Protein AF-A0A2N3CZU5-F1 (afdb_monomer_lite)

pLDDT: mean 71.45, std 15.96, range [44.5, 95.75]

Structure (mmCIF, N/CA/C/O backbone):
data_AF-A0A2N3CZU5-F1
#
_entry.id   AF-A0A2N3CZU5-F1
#
loop_
_atom_site.group_PDB
_atom_site.id
_atom_site.type_symbol
_atom_site.label_atom_id
_atom_site.label_alt_id
_atom_site.label_comp_id
_atom_site.label_asym_id
_atom_site.label_entity_id
_atom_site.label_seq_id
_atom_site.pdbx_PDB_ins_code
_atom_site.Cartn_x
_atom_site.Cartn_y
_atom_site.Cartn_z
_atom_site.occupancy
_atom_site.B_iso_or_equiv
_atom_site.auth_seq_id
_atom_site.auth_comp_id
_atom_site.auth_asym_id
_atom_site.auth_atom_id
_atom_site.pdbx_PDB_model_num
ATOM 1 N N . MET A 1 1 ? -19.441 21.230 77.868 1.00 53.06 1 MET A N 1
ATOM 2 C CA . MET A 1 1 ? -18.241 20.807 77.108 1.00 53.06 1 MET A CA 1
ATOM 3 C C . MET A 1 1 ? -18.341 19.396 76.496 1.00 53.06 1 MET A C 1
ATOM 5 O O . MET A 1 1 ? -17.313 18.815 76.191 1.00 53.06 1 MET A O 1
ATOM 9 N N . LYS A 1 2 ? -19.546 18.824 76.303 1.00 50.19 2 LYS A N 1
ATOM 10 C CA . LYS A 1 2 ? -19.738 17.528 75.609 1.00 50.19 2 LYS A CA 1
ATOM 11 C C . LYS A 1 2 ? -20.636 17.614 74.360 1.00 50.19 2 LYS A C 1
ATOM 13 O O . LYS A 1 2 ? -20.671 16.654 73.607 1.00 50.19 2 LYS A O 1
ATOM 18 N N . ALA A 1 3 ? -21.329 18.739 74.148 1.00 55.91 3 ALA A N 1
ATOM 19 C CA . ALA A 1 3 ? -22.224 18.942 73.006 1.00 55.91 3 ALA A CA 1
ATOM 20 C C . ALA A 1 3 ? -21.455 19.330 71.725 1.00 55.91 3 ALA A C 1
ATOM 22 O O . ALA A 1 3 ? -21.605 18.646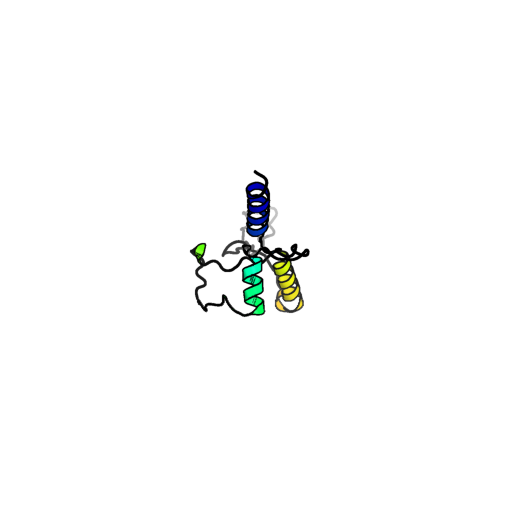 70.722 1.00 55.91 3 ALA A O 1
ATOM 23 N N . ASP A 1 4 ? -20.525 20.293 71.801 1.00 65.88 4 ASP A N 1
ATOM 24 C CA . ASP A 1 4 ? -19.731 20.749 70.638 1.00 65.88 4 ASP A CA 1
ATOM 25 C C . ASP A 1 4 ? -18.943 19.638 69.931 1.00 65.88 4 ASP A C 1
ATOM 27 O O . ASP A 1 4 ? -18.784 19.646 68.717 1.00 65.88 4 ASP A O 1
ATOM 31 N N . VAL A 1 5 ? -18.435 18.663 70.691 1.00 69.69 5 VAL A N 1
ATOM 32 C CA . VAL A 1 5 ? -17.619 17.571 70.136 1.00 69.69 5 VAL A CA 1
ATOM 33 C C . VAL A 1 5 ? -18.478 16.612 69.308 1.00 69.69 5 VAL A C 1
ATOM 35 O O . VAL A 1 5 ? -18.020 16.080 68.299 1.00 69.69 5 VAL A O 1
ATOM 38 N N . LEU A 1 6 ? -19.733 16.400 69.716 1.00 58.75 6 LEU A N 1
ATOM 39 C CA . LEU A 1 6 ? -20.689 15.591 68.960 1.00 58.75 6 LEU A CA 1
ATOM 40 C C . LEU A 1 6 ? -21.133 16.323 67.695 1.00 58.75 6 LEU A C 1
ATOM 42 O O . LEU A 1 6 ? -21.185 15.711 66.635 1.00 58.75 6 LEU A O 1
ATOM 46 N N . GLU A 1 7 ? -21.375 17.626 67.789 1.00 68.94 7 GLU A N 1
ATOM 47 C CA . GLU A 1 7 ? -21.801 18.460 66.663 1.00 68.94 7 GLU A CA 1
ATOM 48 C C . GLU A 1 7 ? -20.715 18.535 65.575 1.00 68.94 7 GLU A C 1
ATOM 50 O O . GLU A 1 7 ? -20.997 18.241 64.416 1.00 68.94 7 GLU A O 1
ATOM 55 N N . GLN A 1 8 ? -19.443 18.715 65.958 1.00 66.38 8 GLN A N 1
ATOM 56 C CA . GLN A 1 8 ? -18.291 18.626 65.040 1.00 66.38 8 GLN A CA 1
ATOM 57 C C . GLN A 1 8 ? -18.127 17.241 64.397 1.00 66.38 8 GLN A C 1
ATOM 59 O O . GLN A 1 8 ? -17.662 17.127 63.263 1.00 66.38 8 GLN A O 1
ATOM 64 N N . SER A 1 9 ? -18.504 16.175 65.109 1.00 64.56 9 SER A N 1
ATOM 65 C CA . SER A 1 9 ? -18.443 14.807 64.580 1.00 64.56 9 SER A CA 1
ATOM 66 C C . SER A 1 9 ? -19.515 14.565 63.513 1.00 64.56 9 SER A C 1
ATOM 68 O O . SER A 1 9 ? -19.252 13.878 62.526 1.00 64.56 9 SER A O 1
ATOM 70 N N . PHE A 1 10 ? -20.708 15.142 63.687 1.00 60.81 10 PHE A N 1
ATOM 71 C CA . PHE A 1 10 ? -21.794 15.055 62.710 1.00 60.81 10 PHE A CA 1
ATOM 72 C C . PHE A 1 10 ? -21.543 15.942 61.485 1.00 60.81 10 PHE A C 1
ATOM 74 O O . PHE A 1 10 ? -21.739 15.473 60.368 1.00 60.81 10 PHE A O 1
ATOM 81 N N . GLU A 1 11 ? -21.003 17.150 61.664 1.00 63.72 11 GLU A N 1
ATOM 82 C CA . GLU A 1 11 ? -20.618 18.049 60.561 1.00 63.72 11 GLU A CA 1
ATOM 83 C C . GLU A 1 11 ? -19.500 17.447 59.688 1.00 63.72 11 GLU A C 1
ATOM 85 O O . GLU A 1 11 ? -19.550 17.490 58.453 1.00 63.72 11 GLU A O 1
ATOM 90 N N . ALA A 1 12 ? -18.511 16.797 60.313 1.00 58.38 12 ALA A N 1
ATOM 91 C CA . ALA A 1 12 ? -17.466 16.065 59.598 1.00 58.38 12 ALA A CA 1
ATOM 92 C C . ALA A 1 12 ? -18.025 14.858 58.820 1.00 58.38 12 ALA A C 1
ATOM 94 O O . ALA A 1 12 ? -17.530 14.532 57.739 1.00 58.38 12 ALA A O 1
ATOM 95 N N . MET A 1 13 ? -19.070 14.211 59.346 1.00 53.78 13 MET A N 1
ATOM 96 C CA . MET A 1 13 ? -19.731 13.066 58.716 1.00 53.78 13 MET A CA 1
ATOM 97 C C . MET A 1 13 ? -20.683 13.483 57.581 1.00 53.78 13 MET A C 1
ATOM 99 O O . MET A 1 13 ? -20.835 12.736 56.616 1.00 53.78 13 MET A O 1
ATOM 103 N N . GLU A 1 14 ? -21.257 14.686 57.641 1.00 53.72 14 GLU A N 1
ATOM 104 C CA . GLU A 1 14 ? -22.074 15.282 56.574 1.00 53.72 14 GLU A CA 1
ATOM 105 C C . GLU A 1 14 ? -21.205 15.790 55.407 1.00 53.72 14 GLU A C 1
ATOM 107 O O . GLU A 1 14 ? -21.523 15.568 54.237 1.00 53.72 14 GLU A O 1
ATOM 112 N N . THR A 1 15 ? -20.025 16.344 55.711 1.00 49.59 15 THR A N 1
ATOM 113 C CA . THR A 1 15 ? -19.025 16.753 54.702 1.00 49.59 15 THR A CA 1
ATOM 114 C C . THR A 1 15 ? -18.390 15.548 53.986 1.00 49.59 15 THR A C 1
ATOM 116 O O . THR A 1 15 ? -17.895 15.665 52.865 1.00 49.59 15 THR A O 1
ATOM 119 N N . ALA A 1 16 ? -18.456 14.357 54.591 1.00 47.41 16 ALA A N 1
ATOM 120 C CA . ALA A 1 16 ? -18.022 13.093 53.995 1.00 47.41 16 ALA A CA 1
ATOM 121 C C . ALA A 1 16 ? -19.066 12.457 53.055 1.00 47.41 16 ALA A C 1
ATOM 123 O O . ALA A 1 16 ? -18.881 11.322 52.609 1.00 47.41 16 ALA A O 1
ATOM 124 N N . GLY A 1 17 ? -20.120 13.193 52.683 1.00 44.50 17 GLY A N 1
ATOM 125 C CA . GLY A 1 17 ? -21.004 12.899 51.553 1.00 44.50 17 GLY A CA 1
ATOM 126 C C . GLY A 1 17 ? -20.309 13.034 50.193 1.00 44.50 17 GLY A C 1
ATOM 127 O O . GLY A 1 17 ? -20.851 13.624 49.262 1.00 44.50 17 GLY A O 1
ATOM 128 N N . VAL A 1 18 ? -19.099 12.488 50.057 1.00 47.38 18 VAL A N 1
ATOM 129 C CA . VAL A 1 18 ? -18.515 12.195 48.752 1.00 47.38 18 VAL A CA 1
ATOM 130 C C . VAL A 1 18 ? -19.437 11.143 48.137 1.00 47.38 18 VAL A C 1
ATOM 132 O O . VAL A 1 18 ? 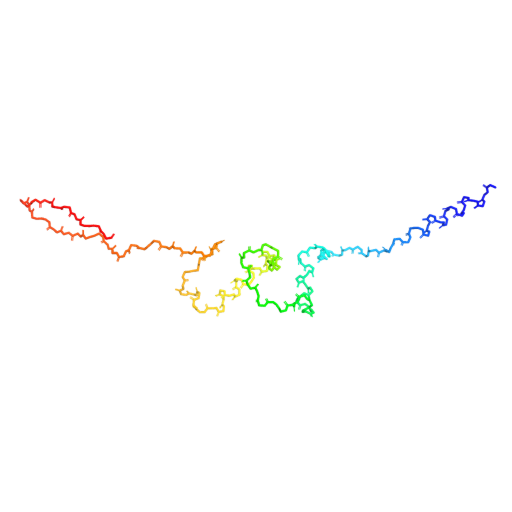-19.635 10.093 48.760 1.00 47.38 18 VAL A O 1
ATOM 135 N N . PRO A 1 19 ? -20.049 11.383 46.962 1.00 45.97 19 PRO A N 1
ATOM 136 C CA . PRO A 1 19 ? -20.825 10.342 46.313 1.00 45.97 19 PRO A CA 1
ATOM 137 C C . PRO A 1 19 ? -19.916 9.125 46.212 1.00 45.97 19 PRO A C 1
ATOM 139 O O . PRO A 1 19 ? -18.776 9.257 45.766 1.00 45.97 19 PRO A O 1
ATOM 142 N N . VAL A 1 20 ? -20.392 7.964 46.671 1.00 54.66 20 VAL A N 1
ATOM 143 C CA . VAL A 1 20 ? -19.699 6.690 46.475 1.00 54.66 20 VAL A CA 1
ATOM 144 C C . VAL A 1 20 ? -19.589 6.502 44.967 1.00 54.66 20 VAL A C 1
ATOM 146 O O . VAL A 1 20 ? -20.478 5.957 44.311 1.00 54.66 20 VAL A O 1
ATOM 149 N N . ALA A 1 21 ? -18.514 7.039 44.397 1.00 56.62 21 ALA A N 1
ATOM 150 C CA . ALA A 1 21 ? -18.127 6.827 43.028 1.00 56.62 21 ALA A CA 1
ATOM 151 C C . ALA A 1 21 ? -17.829 5.340 42.973 1.00 56.62 21 ALA A C 1
ATOM 153 O O . ALA A 1 21 ? -16.849 4.861 43.547 1.00 56.62 21 ALA A O 1
ATOM 154 N N . ARG A 1 22 ? -18.781 4.599 42.401 1.00 52.84 22 ARG A N 1
ATOM 155 C CA . ARG A 1 22 ? -18.729 3.144 42.319 1.00 52.84 22 ARG A CA 1
ATOM 156 C C . ARG A 1 22 ? -17.349 2.790 41.758 1.00 52.84 22 ARG A C 1
ATOM 158 O O . ARG A 1 22 ? -17.003 3.339 40.709 1.00 52.84 22 ARG A O 1
ATOM 165 N N . PRO A 1 23 ? -16.563 1.945 42.447 1.00 57.22 23 PRO A N 1
ATOM 166 C CA . PRO A 1 23 ? -15.226 1.593 42.002 1.00 57.22 23 PRO A CA 1
ATOM 167 C C . PRO A 1 23 ? -15.275 1.179 40.536 1.00 57.22 23 PRO A C 1
ATOM 169 O O . PRO A 1 23 ? -16.118 0.365 40.151 1.00 57.22 23 PRO A O 1
ATOM 172 N N . MET A 1 24 ? -14.427 1.796 39.716 1.00 56.56 24 MET A N 1
ATOM 173 C CA . MET A 1 24 ? -14.387 1.530 38.284 1.00 56.56 24 MET A CA 1
ATOM 174 C C . MET A 1 24 ? -14.058 0.049 38.079 1.00 56.56 24 MET A C 1
ATOM 176 O O . MET A 1 24 ? -12.946 -0.394 38.359 1.00 56.56 24 MET A O 1
ATOM 180 N N . LEU A 1 25 ? -15.046 -0.728 37.626 1.00 56.19 25 LEU A N 1
ATOM 181 C CA . LEU A 1 25 ? -14.819 -2.098 37.188 1.00 56.19 25 LEU A CA 1
ATOM 182 C C . LEU A 1 25 ? -13.884 -2.036 35.977 1.00 56.19 25 LEU A C 1
ATOM 184 O O . LEU A 1 25 ? -14.076 -1.203 35.087 1.00 56.19 25 LEU A O 1
ATOM 188 N N . SER A 1 26 ? -12.856 -2.884 35.988 1.00 47.53 26 SER A N 1
ATOM 189 C CA . SER A 1 26 ? -11.868 -3.012 34.913 1.00 47.53 26 SER A CA 1
ATOM 190 C C . SER A 1 26 ? -12.532 -2.891 33.533 1.00 47.53 26 SER A C 1
ATOM 192 O O . SER A 1 26 ? -13.451 -3.648 33.223 1.00 47.53 26 SER A O 1
ATOM 194 N N . GLY A 1 27 ? -12.105 -1.896 32.745 1.00 55.91 27 GLY A N 1
ATOM 195 C CA . GLY A 1 27 ? -12.679 -1.558 31.434 1.00 55.91 27 GLY A CA 1
ATOM 196 C C . GLY A 1 27 ? -13.402 -0.207 31.354 1.00 55.91 27 GLY A C 1
ATOM 197 O O . GLY A 1 27 ? -13.776 0.217 30.262 1.00 55.91 27 GLY A O 1
ATOM 198 N N . ALA A 1 28 ? -13.587 0.505 32.469 1.00 50.38 28 ALA A N 1
ATOM 199 C CA . ALA A 1 28 ? -14.141 1.855 32.427 1.00 50.38 28 ALA A CA 1
ATOM 200 C C . ALA A 1 28 ? -13.124 2.838 31.811 1.00 50.38 28 ALA A C 1
ATOM 202 O O . ALA A 1 28 ? -12.114 3.198 32.415 1.00 50.38 28 ALA A O 1
ATOM 203 N N . VA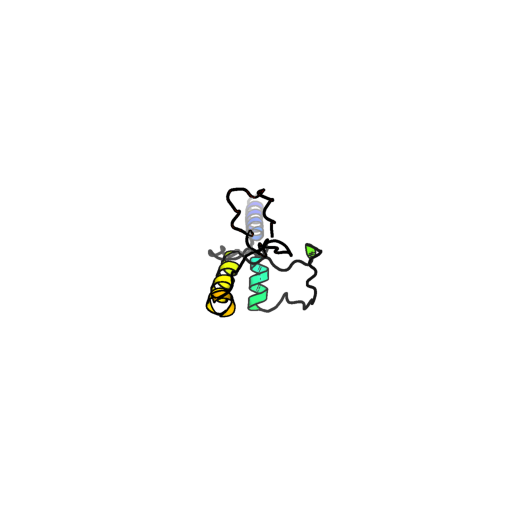L A 1 29 ? -13.399 3.251 30.574 1.00 53.97 29 VAL A N 1
ATOM 204 C CA . VAL A 1 29 ? -12.635 4.270 29.852 1.00 53.97 29 VAL A CA 1
ATOM 205 C C . VAL A 1 29 ? -12.701 5.586 30.629 1.00 53.97 29 VAL A C 1
ATOM 207 O O . VAL A 1 29 ? -13.786 6.035 30.997 1.00 53.97 29 VAL A O 1
ATOM 210 N N . SER A 1 30 ? -11.542 6.197 30.890 1.00 49.66 30 SER A N 1
ATOM 211 C CA . SER A 1 30 ? -11.461 7.491 31.574 1.00 49.66 30 SER A CA 1
ATOM 212 C C . SER A 1 30 ? -12.350 8.525 30.866 1.00 49.66 30 SER A C 1
ATOM 214 O O . SER A 1 30 ? -12.187 8.708 29.655 1.00 49.66 30 SER A O 1
ATOM 216 N N . PRO A 1 31 ? -13.247 9.236 31.580 1.00 48.81 31 PRO A N 1
ATOM 217 C CA . PRO A 1 31 ? -14.140 10.239 30.992 1.00 48.81 31 PRO A CA 1
ATOM 218 C C . PRO A 1 31 ? -13.416 11.482 30.440 1.00 48.81 31 PRO A C 1
ATOM 220 O O . PRO A 1 31 ? -14.069 12.379 29.918 1.00 48.81 31 PRO A O 1
ATOM 223 N N . GLY A 1 32 ? -12.081 11.533 30.512 1.00 49.69 32 GLY A N 1
ATOM 224 C CA . GLY A 1 32 ? -11.245 12.544 29.851 1.00 49.69 32 GLY A CA 1
ATOM 225 C C . GLY A 1 32 ? -10.307 11.989 28.771 1.00 49.69 32 GLY A C 1
ATOM 226 O O . GLY A 1 32 ? -9.491 12.735 28.240 1.00 49.69 32 GLY A O 1
ATOM 227 N N . GLY A 1 33 ? -10.372 10.689 28.467 1.00 53.66 33 GLY A N 1
ATOM 228 C CA . GLY A 1 33 ? -9.551 10.053 27.436 1.00 53.66 33 GLY A CA 1
ATOM 229 C C . GLY A 1 33 ? -10.245 10.016 26.074 1.00 53.66 33 GLY A C 1
ATOM 230 O O . GLY A 1 33 ? -11.473 9.992 25.987 1.00 53.66 33 GLY A O 1
ATOM 231 N N . CYS A 1 34 ? -9.457 9.924 25.000 1.00 56.31 34 CYS A N 1
ATOM 232 C CA . CYS A 1 34 ? -9.955 9.829 23.621 1.00 56.31 34 CYS A CA 1
ATOM 233 C C . CYS A 1 34 ? -11.026 8.727 23.428 1.00 56.31 34 CYS A C 1
ATOM 235 O O . CYS A 1 34 ? -11.996 8.906 22.692 1.00 56.31 34 CYS A O 1
ATOM 237 N N . GLY A 1 35 ? -10.925 7.622 24.177 1.00 61.62 35 GLY A N 1
ATOM 238 C CA . GLY A 1 35 ? -11.883 6.518 24.105 1.00 61.62 35 GLY A CA 1
ATOM 239 C C . GLY A 1 35 ? -13.306 6.852 24.580 1.00 61.62 35 GLY A C 1
ATOM 240 O O . GLY A 1 35 ? -14.252 6.230 24.103 1.00 61.62 35 GLY A O 1
ATOM 241 N N . ALA A 1 36 ? -13.494 7.815 25.494 1.00 67.94 36 ALA A N 1
ATOM 242 C CA . ALA A 1 36 ? -14.829 8.163 25.995 1.00 67.94 36 ALA A CA 1
ATOM 243 C C . ALA A 1 36 ? -15.638 8.914 24.928 1.00 67.94 36 ALA A C 1
ATOM 245 O O . ALA A 1 36 ? -16.817 8.626 24.719 1.00 67.94 36 ALA A O 1
ATOM 246 N N . ALA A 1 37 ? -14.973 9.814 24.199 1.00 66.88 37 ALA A N 1
ATOM 247 C CA . ALA A 1 37 ? -15.553 10.503 23.052 1.00 66.88 37 ALA A CA 1
ATOM 248 C C . ALA A 1 37 ? -15.864 9.523 21.905 1.00 66.88 37 ALA A C 1
ATOM 250 O O . ALA A 1 37 ? -16.961 9.557 21.349 1.00 66.88 37 ALA A O 1
ATOM 251 N N . PHE A 1 38 ? -14.951 8.588 21.613 1.00 69.75 38 PHE A N 1
ATOM 252 C CA . PHE A 1 38 ? -15.158 7.550 20.596 1.00 69.75 38 PHE A CA 1
ATOM 253 C C . PHE A 1 38 ? -16.341 6.621 20.924 1.00 69.75 38 PHE A C 1
ATOM 255 O O . PHE A 1 38 ? -17.182 6.347 20.068 1.00 69.75 38 PHE A O 1
ATOM 262 N N . ALA A 1 39 ? -16.464 6.180 22.179 1.00 75.56 39 ALA A N 1
ATOM 263 C CA . ALA A 1 39 ? -17.586 5.352 22.620 1.00 75.56 39 ALA A CA 1
ATOM 264 C C . ALA A 1 39 ? -18.935 6.092 22.539 1.00 75.56 39 ALA A C 1
ATOM 266 O O . ALA A 1 39 ? -19.952 5.480 22.206 1.00 75.56 39 ALA A O 1
ATOM 267 N N . GLY A 1 40 ? -18.948 7.402 22.815 1.00 73.81 40 GLY A N 1
ATOM 268 C CA . GLY A 1 40 ? -20.120 8.260 22.623 1.00 73.81 40 GLY A CA 1
ATOM 269 C C . GLY A 1 40 ? -20.518 8.379 21.150 1.00 73.81 40 GLY A C 1
ATOM 270 O O . GLY A 1 40 ? -21.686 8.189 20.816 1.00 73.81 40 GLY A O 1
ATOM 271 N N . PHE A 1 41 ? -19.550 8.588 20.254 1.00 71.00 41 PHE A N 1
ATOM 272 C CA . PHE A 1 41 ? -19.797 8.621 18.810 1.00 71.00 41 PHE A CA 1
ATOM 273 C C . PHE A 1 41 ? -20.447 7.324 18.307 1.00 71.00 41 PHE A C 1
ATOM 275 O O . PHE A 1 41 ? -21.495 7.379 17.667 1.00 71.00 41 PHE A O 1
ATOM 282 N N . LEU A 1 42 ? -19.886 6.160 18.653 1.00 75.88 42 LEU A N 1
ATOM 283 C CA . LEU A 1 42 ? -20.426 4.866 18.217 1.00 75.88 42 LEU A CA 1
ATOM 284 C C . LEU A 1 42 ? -21.833 4.584 18.755 1.00 75.88 42 LEU A C 1
ATOM 286 O O . LEU A 1 42 ? -22.633 3.941 18.079 1.00 75.88 42 LEU A O 1
ATOM 290 N N . ARG A 1 43 ? -22.131 5.017 19.985 1.00 79.38 43 ARG A N 1
ATOM 291 C CA . ARG A 1 43 ? -23.390 4.684 20.661 1.00 79.38 43 ARG A CA 1
ATOM 292 C C . ARG A 1 43 ? -24.534 5.620 20.291 1.00 79.38 43 ARG A C 1
ATOM 294 O O . ARG A 1 43 ? -25.660 5.158 20.139 1.00 79.38 43 ARG A O 1
ATOM 301 N N . THR A 1 44 ? -24.272 6.921 20.226 1.00 74.44 44 THR A N 1
ATOM 302 C CA . THR A 1 44 ? -25.319 7.949 20.127 1.00 74.44 44 THR A CA 1
ATOM 303 C C . THR A 1 44 ? -25.150 8.878 18.931 1.00 74.44 44 THR A C 1
ATOM 305 O O . THR A 1 44 ? -26.024 9.709 18.705 1.00 74.44 44 THR A O 1
ATOM 308 N N . GLY A 1 45 ? -24.050 8.790 18.171 1.00 62.16 45 GLY A N 1
ATOM 309 C CA . GLY A 1 45 ? -23.745 9.722 17.074 1.00 62.16 45 GLY A CA 1
ATOM 310 C C . GLY A 1 45 ? -23.505 11.168 17.536 1.00 62.16 45 GLY A C 1
ATOM 311 O O . GLY A 1 45 ? -23.268 12.062 16.729 1.00 62.16 45 GLY A O 1
ATOM 312 N N . THR A 1 46 ? -23.550 11.426 18.842 1.00 61.91 46 THR A N 1
ATOM 313 C CA . THR A 1 46 ? -23.357 12.749 19.438 1.00 61.91 46 THR A CA 1
ATOM 314 C C . THR A 1 46 ? -21.872 13.100 19.417 1.00 61.91 46 THR A C 1
ATOM 316 O O . THR A 1 46 ? -21.063 12.362 19.976 1.00 61.91 46 THR A O 1
ATOM 319 N N . GLY A 1 47 ? -21.524 14.211 18.764 1.00 57.22 47 GLY A N 1
ATOM 320 C CA . GLY A 1 47 ? -20.143 14.581 18.417 1.00 57.22 47 GLY A CA 1
ATOM 321 C C . GLY A 1 47 ? -19.882 14.569 16.907 1.00 57.22 47 GLY A C 1
ATOM 322 O O . GLY A 1 47 ? -18.905 15.155 16.451 1.00 57.22 47 GLY A O 1
ATOM 323 N N . ALA A 1 48 ? -20.792 13.983 16.120 1.00 56.09 48 ALA A N 1
ATOM 324 C CA . ALA A 1 48 ? -20.828 14.110 14.669 1.00 56.09 48 ALA A CA 1
ATOM 325 C C . ALA A 1 48 ? -21.454 15.456 14.272 1.00 56.09 48 ALA A C 1
ATOM 327 O O . ALA A 1 48 ? -22.566 15.517 13.751 1.00 56.09 48 ALA A O 1
ATOM 328 N N . LEU A 1 49 ? -20.760 16.561 14.545 1.00 50.38 49 LEU A N 1
ATOM 329 C CA . LEU A 1 49 ? -21.003 17.749 13.737 1.00 50.38 49 LEU A CA 1
ATOM 330 C C . LEU A 1 49 ? -20.427 17.445 12.361 1.00 50.38 49 LEU A C 1
ATOM 332 O O . LEU A 1 49 ? -19.217 17.287 12.206 1.00 50.38 49 LEU A O 1
ATOM 336 N N . GLU A 1 50 ? -21.322 17.310 11.386 1.00 60.12 50 GLU A N 1
ATOM 337 C CA . GLU A 1 50 ? -20.987 17.357 9.974 1.00 60.12 50 GLU A CA 1
ATOM 338 C C . GLU A 1 50 ? -20.098 18.572 9.715 1.00 60.12 50 GLU A C 1
ATOM 340 O O . GLU A 1 50 ? -20.561 19.703 9.579 1.00 60.12 50 GLU A O 1
ATOM 345 N N . VAL A 1 51 ? -18.797 18.340 9.618 1.00 49.66 51 VAL A N 1
ATOM 346 C CA . VAL A 1 51 ? -17.908 19.275 8.960 1.00 49.66 51 VAL A CA 1
ATOM 347 C C . VAL A 1 51 ? -17.208 18.474 7.892 1.00 49.66 51 VAL A C 1
ATOM 349 O O . VAL A 1 51 ? -16.293 17.690 8.136 1.00 49.66 51 VAL A O 1
ATOM 352 N N . LYS A 1 52 ? -17.663 18.688 6.662 1.00 48.72 52 LYS A N 1
ATOM 353 C CA . LYS A 1 52 ? -16.872 18.469 5.460 1.00 48.72 52 LYS A CA 1
ATOM 354 C C . LYS A 1 52 ? -15.642 19.389 5.535 1.00 48.72 52 LYS A C 1
ATOM 356 O O . LYS A 1 52 ? -15.576 20.405 4.860 1.00 48.72 52 LYS A O 1
ATOM 361 N N . ALA A 1 53 ? -14.691 19.058 6.397 1.00 49.28 53 ALA A N 1
ATOM 362 C CA . ALA A 1 53 ? -13.395 19.698 6.508 1.00 49.28 53 ALA A CA 1
ATOM 363 C C . ALA A 1 53 ? -12.371 18.607 6.794 1.00 49.28 53 ALA A C 1
ATOM 365 O O . ALA A 1 53 ? -11.915 18.422 7.917 1.00 49.28 53 ALA A O 1
ATOM 366 N N . LEU A 1 54 ? -11.967 17.901 5.739 1.00 50.44 54 LEU A N 1
ATOM 367 C CA . LEU A 1 54 ? -10.619 17.357 5.719 1.00 50.44 54 LEU A CA 1
ATOM 368 C C . LEU A 1 54 ? -9.665 18.563 5.660 1.00 50.44 54 LEU A C 1
ATOM 370 O O . LEU A 1 54 ? -9.264 18.997 4.584 1.00 50.44 54 LEU A O 1
ATOM 374 N N . SER A 1 55 ? -9.384 19.171 6.811 1.00 53.03 55 SER A N 1
ATOM 375 C CA . SER A 1 55 ? -8.374 20.218 6.949 1.00 53.03 55 SER A CA 1
ATOM 376 C C . SER A 1 55 ? -7.084 19.558 7.421 1.00 53.03 55 SER A C 1
ATOM 378 O O . SER A 1 55 ? -6.864 19.381 8.612 1.00 53.03 55 SER A O 1
ATOM 380 N N . GLY A 1 56 ? -6.231 19.156 6.478 1.00 54.31 56 GLY A N 1
ATOM 381 C CA . GLY A 1 56 ? -4.941 18.512 6.772 1.00 54.31 56 GLY A CA 1
ATOM 382 C C . GLY A 1 56 ? -3.845 19.466 7.267 1.00 54.31 56 GLY A C 1
ATOM 383 O O . GLY A 1 56 ? -2.686 19.072 7.309 1.00 54.31 56 GLY A O 1
ATOM 384 N N . ALA A 1 57 ? -4.185 20.723 7.572 1.00 57.44 57 ALA A N 1
ATOM 385 C CA . ALA A 1 57 ? -3.228 21.795 7.857 1.00 57.44 57 ALA A CA 1
ATOM 386 C C . ALA A 1 57 ? -3.297 22.342 9.296 1.00 57.44 57 ALA A C 1
ATOM 388 O O . ALA A 1 57 ? -2.517 23.227 9.637 1.00 57.44 57 ALA A O 1
ATOM 389 N N . SER A 1 58 ? -4.222 21.866 10.139 1.00 54.28 58 SER A N 1
ATOM 390 C CA . SER A 1 58 ? -4.359 22.357 11.515 1.00 54.28 58 SER A CA 1
ATOM 391 C C . SER A 1 58 ? -4.611 21.216 12.497 1.00 54.28 58 SER A C 1
ATOM 393 O O . SER A 1 58 ? -5.645 20.553 12.424 1.00 54.28 58 SER A O 1
ATOM 395 N N . ASP A 1 59 ? -3.691 21.042 13.451 1.00 53.91 59 ASP A N 1
ATOM 396 C CA . ASP A 1 59 ? -3.759 20.035 14.524 1.00 53.91 59 ASP A CA 1
ATOM 397 C C . ASP A 1 59 ? -5.052 20.120 15.355 1.00 53.91 59 ASP A C 1
ATOM 399 O O . ASP A 1 59 ? -5.505 19.123 15.911 1.00 53.91 59 ASP A O 1
ATOM 403 N N . GLY A 1 60 ? -5.684 21.299 15.421 1.00 52.41 60 GLY A N 1
ATOM 404 C CA . GLY A 1 60 ? -6.912 21.526 16.190 1.00 52.41 60 GLY A CA 1
ATOM 405 C C . GLY A 1 60 ? -8.203 21.051 15.512 1.00 52.41 60 GLY A C 1
ATOM 406 O O . GLY A 1 60 ? -9.233 20.966 16.173 1.00 52.41 60 GLY A O 1
ATOM 407 N N . ALA A 1 61 ? -8.161 20.740 14.213 1.00 54.19 61 ALA A N 1
ATOM 408 C CA . ALA A 1 61 ? -9.282 20.167 13.458 1.00 54.19 61 ALA A CA 1
ATOM 409 C C . ALA A 1 61 ? -9.117 18.651 13.223 1.00 54.19 61 ALA A C 1
ATOM 411 O O . ALA A 1 61 ? -9.909 18.046 12.497 1.00 54.19 61 ALA A O 1
ATOM 412 N N . GLY A 1 62 ? -8.070 18.051 13.802 1.00 56.03 62 GLY A N 1
ATOM 413 C CA . GLY A 1 62 ? -7.749 16.636 13.668 1.00 56.03 62 GLY A CA 1
ATOM 414 C C . GLY A 1 62 ? -8.812 15.770 14.332 1.00 56.03 62 GLY A C 1
ATOM 415 O O . GLY A 1 62 ? -9.208 16.015 15.469 1.00 56.03 62 GLY A O 1
ATOM 416 N N . GLY A 1 63 ? -9.299 14.768 13.602 1.00 61.72 63 GLY A N 1
ATOM 417 C CA . GLY A 1 63 ? -10.271 13.808 14.115 1.00 61.72 63 GLY A CA 1
ATOM 418 C C . GLY A 1 63 ? -9.783 13.056 15.358 1.00 61.72 63 GLY A C 1
ATOM 419 O O . GLY A 1 63 ? -8.647 13.186 15.812 1.00 61.72 63 GLY A O 1
ATOM 420 N N . TYR A 1 64 ? -10.660 12.229 15.918 1.00 61.88 64 TYR A N 1
ATOM 421 C CA . TYR A 1 64 ? -10.319 11.425 17.087 1.00 61.88 64 TYR A CA 1
ATOM 422 C C . TYR A 1 64 ? -9.287 10.345 16.741 1.00 61.88 64 TYR A C 1
ATOM 424 O O . TYR A 1 64 ? -9.471 9.586 15.790 1.00 61.88 64 TYR A O 1
ATOM 432 N N . ALA A 1 65 ? -8.220 10.263 17.539 1.00 72.50 65 ALA A N 1
ATOM 433 C CA . ALA A 1 65 ? -7.230 9.201 17.430 1.00 72.50 65 ALA A CA 1
ATOM 434 C C . ALA A 1 65 ? -7.848 7.860 17.856 1.00 72.50 65 ALA A C 1
ATOM 436 O O . ALA A 1 65 ? -8.327 7.702 18.979 1.00 72.50 65 ALA A O 1
ATOM 437 N N . ILE A 1 66 ? -7.844 6.886 16.953 1.00 78.56 66 ILE A N 1
ATOM 438 C CA . ILE A 1 66 ? -8.332 5.538 17.240 1.00 78.56 66 ILE A CA 1
ATOM 439 C C . ILE A 1 66 ? -7.201 4.749 17.928 1.00 78.56 66 ILE A C 1
ATOM 441 O O . ILE A 1 66 ? -6.048 4.865 17.510 1.00 78.56 66 ILE A O 1
ATOM 445 N N . PRO A 1 67 ? -7.487 3.954 18.978 1.00 87.38 67 PRO A N 1
ATOM 446 C CA . PRO A 1 67 ? -6.505 3.039 19.555 1.00 87.38 67 PRO A CA 1
ATOM 447 C C . PRO A 1 67 ? -5.966 2.034 18.529 1.00 87.38 67 PRO A C 1
ATOM 449 O O . PRO A 1 67 ? -6.702 1.565 17.657 1.00 87.38 67 PRO A O 1
ATOM 452 N N . GLN A 1 68 ? -4.698 1.652 18.677 1.00 85.88 68 GLN A N 1
ATOM 453 C CA . GLN A 1 68 ? -4.000 0.772 17.735 1.00 85.88 68 GLN A CA 1
ATOM 454 C C . GLN A 1 68 ? -4.684 -0.596 17.577 1.00 85.88 68 GLN A C 1
ATOM 456 O O . GLN A 1 68 ? -4.671 -1.179 16.495 1.00 85.88 68 GLN A O 1
ATOM 461 N N . GLU A 1 69 ? -5.313 -1.111 18.634 1.00 88.62 69 GLU A N 1
ATOM 462 C CA . GLU A 1 69 ? -6.005 -2.401 18.614 1.00 88.62 69 GLU A CA 1
ATOM 463 C C . GLU A 1 69 ? -7.188 -2.406 17.644 1.00 88.62 69 GLU A C 1
ATOM 465 O O . GLU A 1 69 ? -7.434 -3.404 16.969 1.00 88.62 69 GLU A O 1
ATOM 470 N N . ILE A 1 70 ? -7.922 -1.294 17.571 1.00 87.81 70 ILE A N 1
ATOM 471 C CA . ILE A 1 70 ? -9.080 -1.163 16.685 1.00 87.81 70 ILE A CA 1
ATOM 472 C C . ILE A 1 70 ? -8.614 -0.962 15.245 1.00 87.81 70 ILE A C 1
ATOM 474 O O . ILE A 1 70 ? -9.160 -1.590 14.342 1.00 87.81 70 ILE A O 1
ATOM 478 N N . ASP A 1 71 ? -7.577 -0.153 15.034 1.00 87.06 71 ASP A N 1
ATOM 479 C CA . ASP A 1 71 ? -6.983 0.061 13.710 1.00 87.06 71 ASP A CA 1
ATOM 480 C C . ASP A 1 71 ? -6.495 -1.262 13.091 1.00 87.06 71 ASP A C 1
ATOM 482 O O . ASP A 1 71 ? -6.855 -1.612 11.967 1.00 87.06 71 ASP A O 1
ATOM 486 N N . ALA A 1 72 ? -5.816 -2.098 13.885 1.00 90.31 72 ALA A N 1
ATOM 487 C CA . ALA A 1 72 ? -5.371 -3.424 13.456 1.00 90.31 72 ALA A CA 1
ATOM 488 C C . ALA A 1 72 ? -6.533 -4.364 13.072 1.00 90.31 72 ALA A C 1
ATOM 490 O O . ALA A 1 72 ? -6.420 -5.146 12.125 1.00 90.31 72 ALA A O 1
ATOM 491 N N . GLN A 1 73 ? -7.663 -4.300 13.786 1.00 93.56 73 GLN A N 1
ATOM 492 C CA . GLN A 1 73 ? -8.860 -5.079 13.442 1.00 93.56 73 GLN A CA 1
ATOM 493 C C . GLN A 1 73 ? -9.500 -4.599 12.135 1.00 93.56 73 GLN A C 1
ATOM 495 O O . GLN A 1 73 ? -9.958 -5.419 11.329 1.00 93.56 73 GLN A O 1
ATOM 500 N N . VAL A 1 74 ? -9.519 -3.285 11.904 1.00 91.25 74 VAL A N 1
ATOM 501 C CA . VAL A 1 74 ? -10.009 -2.693 10.654 1.00 91.25 74 VAL A CA 1
ATOM 502 C C . VAL A 1 74 ? -9.135 -3.140 9.487 1.00 91.25 74 VAL A C 1
ATOM 504 O O . VAL A 1 74 ? -9.666 -3.636 8.492 1.00 91.25 74 VAL A O 1
ATOM 507 N N . ASP A 1 75 ? -7.814 -3.067 9.625 1.00 91.00 75 ASP A N 1
ATOM 508 C CA . ASP A 1 75 ? -6.870 -3.507 8.596 1.00 91.00 75 ASP A CA 1
ATOM 509 C C . ASP A 1 75 ? -7.021 -4.993 8.253 1.00 91.00 75 ASP A C 1
ATOM 511 O O . ASP A 1 75 ? -7.080 -5.356 7.073 1.00 91.00 75 ASP A O 1
ATOM 515 N N . ALA A 1 76 ? -7.155 -5.859 9.262 1.00 91.56 76 ALA A N 1
ATOM 516 C CA . ALA A 1 76 ? -7.391 -7.289 9.056 1.00 91.56 76 ALA A CA 1
ATOM 517 C C . ALA A 1 76 ? -8.700 -7.547 8.292 1.00 91.56 76 ALA A C 1
ATOM 519 O O . ALA A 1 76 ? -8.754 -8.367 7.369 1.00 91.56 76 ALA A O 1
ATOM 520 N N . THR A 1 77 ? -9.751 -6.800 8.629 1.00 94.19 77 THR A N 1
ATOM 521 C CA . THR A 1 77 ? -11.043 -6.898 7.947 1.00 94.19 77 THR A CA 1
ATOM 522 C C . THR A 1 77 ? -10.920 -6.438 6.495 1.00 94.19 77 THR A C 1
ATOM 524 O O . THR A 1 77 ? -11.317 -7.171 5.588 1.00 94.19 77 THR A O 1
ATOM 527 N N . LEU A 1 78 ? -10.296 -5.283 6.246 1.00 91.94 78 LEU A N 1
ATOM 528 C CA . LEU A 1 78 ? -10.068 -4.741 4.902 1.00 91.94 78 LEU A CA 1
ATOM 529 C C . LEU A 1 78 ? -9.240 -5.678 4.019 1.00 91.94 78 LEU A C 1
ATOM 531 O O . LEU A 1 78 ? -9.521 -5.803 2.825 1.00 91.94 78 LEU A O 1
ATOM 535 N N . ALA A 1 79 ? -8.240 -6.347 4.592 1.00 90.50 79 ALA A N 1
ATOM 536 C CA . ALA A 1 79 ? -7.445 -7.342 3.886 1.00 90.50 79 ALA A CA 1
ATOM 537 C C . ALA A 1 79 ? -8.286 -8.556 3.453 1.00 90.50 79 ALA A C 1
ATOM 539 O O . ALA A 1 79 ? -8.109 -9.042 2.341 1.00 90.50 79 ALA A O 1
ATOM 540 N N . SER A 1 80 ? -9.222 -9.016 4.291 1.00 92.06 80 SER A N 1
ATOM 541 C CA . SER A 1 80 ? -10.055 -10.190 3.983 1.00 92.06 80 SER A CA 1
ATOM 542 C C . SER A 1 80 ? -11.142 -9.930 2.938 1.00 92.06 80 SER A C 1
ATOM 544 O O . SER A 1 80 ? -11.448 -10.811 2.137 1.00 92.06 80 SER A O 1
ATOM 546 N N . ILE A 1 81 ? -11.724 -8.727 2.922 1.00 95.75 81 ILE A N 1
ATOM 547 C CA . ILE A 1 81 ? -12.856 -8.413 2.040 1.00 95.75 81 ILE A CA 1
ATOM 548 C C . ILE A 1 81 ? -12.434 -7.869 0.675 1.00 95.75 81 ILE A C 1
ATOM 550 O O . ILE A 1 81 ? -13.247 -7.875 -0.243 1.00 95.75 81 ILE A O 1
ATOM 554 N N . SER A 1 82 ? -11.214 -7.335 0.536 1.00 94.06 82 SER A N 1
ATOM 555 C CA . SER A 1 82 ? -10.798 -6.601 -0.664 1.00 94.06 82 SER A CA 1
ATOM 556 C C . SER A 1 82 ? -10.081 -7.501 -1.678 1.00 94.06 82 SER A C 1
ATOM 558 O O . SER A 1 82 ? -8.932 -7.883 -1.446 1.00 94.06 82 SER A O 1
ATOM 560 N N . PRO A 1 83 ? -10.666 -7.758 -2.865 1.00 92.62 83 PRO A N 1
ATOM 561 C CA . PRO A 1 83 ? -10.003 -8.560 -3.895 1.00 92.62 83 PRO A CA 1
ATOM 562 C C . PRO A 1 83 ? -8.759 -7.878 -4.484 1.00 92.62 83 PRO A C 1
ATOM 564 O O . PRO A 1 83 ? -7.812 -8.547 -4.881 1.00 92.62 83 PRO A O 1
ATOM 567 N N . ILE A 1 84 ? -8.733 -6.541 -4.5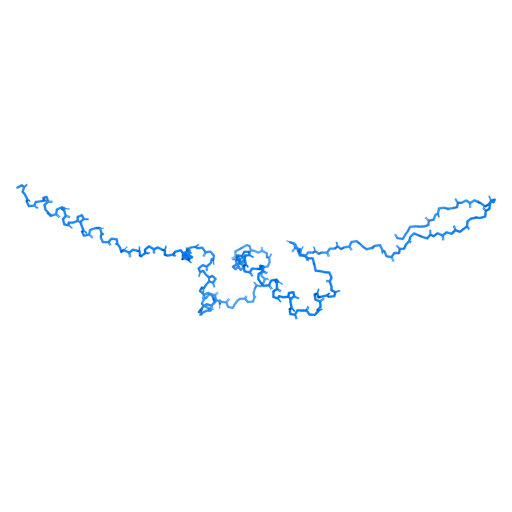24 1.00 93.69 84 ILE A N 1
ATOM 568 C CA . ILE A 1 84 ? -7.609 -5.775 -5.088 1.00 93.69 84 ILE A CA 1
ATOM 569 C C . ILE A 1 84 ? -6.374 -5.878 -4.187 1.00 93.69 84 ILE A C 1
ATOM 571 O O . ILE A 1 84 ? -5.261 -6.023 -4.687 1.00 93.69 84 ILE A O 1
ATOM 575 N N . ARG A 1 85 ? -6.550 -5.856 -2.859 1.00 93.62 85 ARG A N 1
ATOM 576 C CA . ARG A 1 85 ? -5.429 -6.014 -1.917 1.00 93.62 85 ARG A CA 1
ATOM 577 C C . ARG A 1 85 ? -4.763 -7.385 -2.012 1.00 93.62 85 ARG A C 1
ATOM 579 O O . ARG A 1 85 ? -3.581 -7.479 -1.718 1.00 93.62 85 ARG A O 1
ATOM 586 N N . ALA A 1 86 ? -5.479 -8.415 -2.463 1.00 89.69 86 ALA A N 1
ATOM 587 C CA . ALA A 1 86 ? -4.909 -9.747 -2.651 1.00 89.69 86 ALA A CA 1
ATOM 588 C C . ALA A 1 86 ? -3.902 -9.822 -3.816 1.00 89.69 86 ALA A C 1
ATOM 590 O O . ALA A 1 86 ? -3.035 -10.692 -3.816 1.00 89.69 86 ALA A O 1
ATOM 591 N N . ILE A 1 87 ? -4.007 -8.924 -4.802 1.00 93.75 87 ILE A N 1
ATOM 592 C CA . ILE A 1 87 ? -3.159 -8.920 -6.010 1.00 93.75 87 ILE A CA 1
ATOM 593 C C . ILE A 1 87 ? -2.179 -7.741 -6.068 1.00 93.75 87 ILE A C 1
ATOM 595 O O . ILE A 1 87 ? -1.328 -7.688 -6.954 1.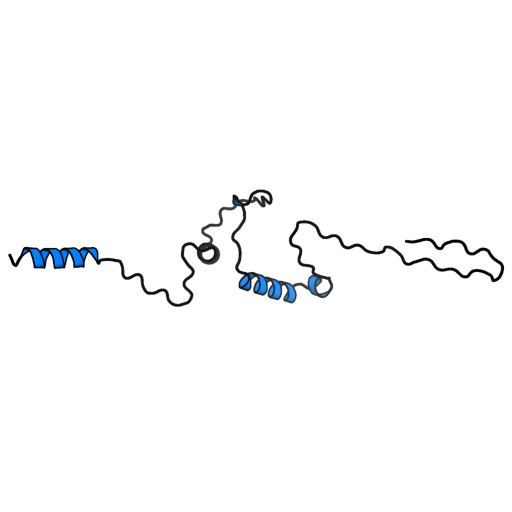00 93.75 87 ILE A O 1
ATOM 599 N N . ALA A 1 88 ? -2.304 -6.780 -5.154 1.00 93.00 88 ALA A N 1
ATOM 600 C CA . ALA A 1 88 ? -1.499 -5.567 -5.119 1.00 93.00 88 ALA A CA 1
ATOM 601 C C . ALA A 1 88 ? -0.523 -5.573 -3.937 1.00 93.00 88 ALA A C 1
ATOM 603 O O . ALA A 1 88 ? -0.785 -6.160 -2.891 1.00 93.00 88 ALA A O 1
ATOM 604 N N . ASN A 1 89 ? 0.593 -4.855 -4.078 1.00 90.50 89 ASN A N 1
ATOM 605 C CA . ASN A 1 89 ? 1.483 -4.588 -2.952 1.00 90.50 89 ASN A CA 1
ATOM 606 C C . ASN A 1 89 ? 0.939 -3.412 -2.129 1.00 90.50 89 ASN A C 1
ATOM 608 O O . ASN A 1 89 ? 0.820 -2.299 -2.646 1.00 90.50 89 ASN A O 1
ATOM 612 N N . VAL A 1 90 ? 0.621 -3.653 -0.860 1.00 91.19 90 VAL A N 1
ATOM 613 C CA . VAL A 1 90 ? 0.107 -2.638 0.065 1.00 91.19 90 VAL A CA 1
ATOM 614 C C . VAL A 1 90 ? 1.259 -2.109 0.912 1.00 91.19 90 VAL A C 1
ATOM 616 O O . VAL A 1 90 ? 1.925 -2.875 1.601 1.00 91.19 90 VAL A O 1
ATOM 619 N N . VAL A 1 91 ? 1.478 -0.794 0.884 1.00 91.31 91 VAL A N 1
ATOM 620 C CA . VAL A 1 91 ? 2.535 -0.133 1.659 1.00 91.31 91 VAL A CA 1
ATOM 621 C C . VAL A 1 91 ? 1.914 0.918 2.569 1.00 91.31 91 VAL A C 1
ATOM 623 O O . VAL A 1 91 ? 1.245 1.835 2.093 1.00 91.31 91 VAL A O 1
ATOM 626 N N . THR A 1 92 ? 2.156 0.798 3.871 1.00 88.69 92 THR A N 1
ATOM 627 C CA . THR A 1 92 ? 1.765 1.808 4.859 1.00 88.69 92 THR A CA 1
ATOM 628 C C . THR A 1 92 ? 2.699 3.011 4.752 1.00 88.69 92 THR A C 1
ATOM 630 O O . THR A 1 92 ? 3.920 2.859 4.815 1.00 88.69 92 THR A O 1
ATOM 633 N N . VAL A 1 93 ? 2.140 4.213 4.586 1.00 90.38 93 VAL A N 1
ATOM 634 C CA . VAL A 1 93 ? 2.904 5.464 4.485 1.00 90.38 93 VAL A CA 1
ATOM 635 C C . VAL A 1 93 ? 2.453 6.466 5.537 1.00 90.38 93 VAL A C 1
ATOM 637 O O . VAL A 1 93 ? 1.263 6.639 5.769 1.00 90.38 93 VAL A O 1
ATOM 640 N N . GLY A 1 94 ? 3.418 7.129 6.175 1.00 86.50 94 GLY A N 1
ATOM 641 C CA . GLY A 1 94 ? 3.163 8.149 7.199 1.00 86.50 94 GLY A CA 1
ATOM 642 C C . GLY A 1 94 ? 3.078 9.578 6.656 1.00 86.50 94 GLY A C 1
ATOM 643 O O . GLY A 1 94 ? 2.976 10.521 7.430 1.00 86.50 94 GLY A O 1
ATOM 644 N N . SER A 1 95 ? 3.177 9.763 5.339 1.00 87.69 95 SER A N 1
ATOM 645 C CA . SER A 1 95 ? 3.118 11.073 4.691 1.00 87.69 95 SER A CA 1
ATOM 646 C C . SER A 1 95 ? 2.245 11.018 3.441 1.00 87.69 95 SER A C 1
ATOM 648 O O . SER A 1 95 ? 1.909 9.944 2.944 1.00 87.69 95 SER A O 1
ATOM 650 N N . ALA A 1 96 ? 1.896 12.189 2.907 1.00 82.81 96 ALA A N 1
ATOM 651 C CA . ALA A 1 96 ? 1.023 12.311 1.741 1.00 82.81 96 ALA A CA 1
ATOM 652 C C . ALA A 1 96 ? 1.626 11.769 0.424 1.00 82.81 96 ALA A C 1
ATOM 654 O O . ALA A 1 96 ? 0.952 11.799 -0.603 1.00 82.81 96 ALA A O 1
ATOM 655 N N . GLY A 1 97 ? 2.882 11.303 0.414 1.00 85.38 97 GLY A N 1
ATOM 656 C CA . GLY A 1 97 ? 3.568 10.867 -0.802 1.00 85.38 97 GLY A CA 1
ATOM 657 C C . GLY A 1 97 ? 4.254 9.508 -0.674 1.00 85.38 97 GLY A C 1
ATOM 658 O O . GLY A 1 97 ? 5.031 9.278 0.248 1.00 85.38 97 GLY A O 1
ATOM 659 N N . TYR A 1 98 ? 4.046 8.646 -1.674 1.00 90.75 98 TYR A N 1
ATOM 660 C CA . TYR A 1 98 ? 4.802 7.410 -1.890 1.00 90.75 98 TYR A CA 1
ATOM 661 C C . TYR A 1 98 ? 5.466 7.446 -3.270 1.00 90.75 98 TYR A C 1
ATOM 663 O O . TYR A 1 98 ? 4.793 7.656 -4.278 1.00 90.75 98 TYR A O 1
ATOM 671 N N . ARG A 1 99 ? 6.787 7.244 -3.334 1.00 90.12 99 ARG A N 1
ATOM 672 C CA . ARG A 1 99 ? 7.534 7.133 -4.596 1.00 90.12 99 ARG A CA 1
ATOM 673 C C . ARG A 1 99 ? 8.411 5.893 -4.549 1.00 90.12 99 ARG A C 1
ATOM 675 O O . ARG A 1 99 ? 9.253 5.768 -3.665 1.00 90.12 99 ARG A O 1
ATOM 682 N N . LYS A 1 100 ? 8.225 5.001 -5.519 1.00 90.50 100 LYS A N 1
ATOM 683 C CA . LYS A 1 100 ? 9.086 3.841 -5.742 1.00 90.50 100 LYS A CA 1
ATOM 684 C C . LYS A 1 100 ? 9.936 4.109 -6.976 1.00 90.50 100 LYS A C 1
ATOM 686 O O . LYS A 1 100 ? 9.387 4.359 -8.045 1.00 90.50 100 LYS A O 1
ATOM 691 N N . LEU A 1 101 ? 11.257 4.052 -6.824 1.00 89.69 101 LEU A N 1
ATOM 692 C CA . LEU A 1 101 ? 12.155 4.054 -7.973 1.00 89.69 101 LEU A CA 1
ATOM 693 C C . LEU A 1 101 ? 12.002 2.717 -8.698 1.00 89.69 101 LEU A C 1
ATOM 695 O O . LEU A 1 101 ? 12.121 1.653 -8.087 1.00 89.69 101 LEU A O 1
ATOM 699 N N . VAL A 1 102 ? 11.692 2.783 -9.987 1.00 87.25 102 VAL A N 1
ATOM 700 C CA . VAL A 1 102 ? 11.570 1.618 -10.860 1.00 87.25 102 VAL A CA 1
ATOM 701 C C . VAL A 1 102 ? 12.543 1.827 -12.008 1.00 87.25 102 VAL A C 1
ATOM 703 O O . VAL A 1 102 ? 12.463 2.839 -12.702 1.00 87.25 102 VAL A O 1
ATOM 706 N N . ALA A 1 103 ? 13.471 0.886 -12.182 1.00 86.69 103 ALA A N 1
ATOM 707 C CA . ALA A 1 103 ? 14.309 0.854 -13.371 1.00 86.69 103 ALA A CA 1
ATOM 708 C C . ALA A 1 103 ? 13.400 0.585 -14.577 1.00 86.69 103 ALA A C 1
ATOM 710 O O . ALA A 1 103 ? 12.666 -0.404 -14.590 1.00 86.69 103 ALA A O 1
ATOM 711 N N . SER A 1 104 ? 13.399 1.500 -15.547 1.00 80.94 104 SER A N 1
ATOM 712 C CA . SER A 1 104 ? 12.502 1.421 -16.710 1.00 80.94 104 SER A CA 1
ATOM 713 C C . SER A 1 104 ? 13.012 0.449 -17.780 1.00 80.94 104 SER A C 1
ATOM 715 O O . SER A 1 104 ? 12.243 0.030 -18.641 1.00 80.94 104 SER A O 1
ATOM 717 N N . GLY A 1 105 ? 14.284 0.050 -17.702 1.00 82.12 105 GLY A N 1
ATOM 718 C CA . GLY A 1 105 ? 14.921 -0.897 -18.610 1.00 82.12 105 GLY A CA 1
ATOM 719 C C . GLY A 1 105 ? 16.038 -1.691 -17.933 1.00 82.12 105 GLY A C 1
ATOM 720 O O . GLY A 1 105 ? 16.362 -1.475 -16.765 1.00 82.12 105 GLY A O 1
ATOM 721 N N . GLY A 1 106 ? 16.600 -2.646 -18.672 1.00 79.62 106 GLY A N 1
ATOM 722 C CA . GLY A 1 106 ? 17.812 -3.363 -18.277 1.00 79.62 106 GLY A CA 1
ATOM 723 C C . GLY A 1 106 ? 19.065 -2.701 -18.843 1.00 79.62 106 GLY A C 1
ATOM 724 O O . GLY A 1 106 ? 18.981 -1.838 -19.713 1.00 79.62 106 GLY A O 1
ATOM 725 N N . THR A 1 107 ? 20.235 -3.140 -18.386 1.00 82.56 107 THR A N 1
ATOM 726 C CA . THR A 1 107 ? 21.508 -2.720 -18.980 1.00 82.56 107 THR A CA 1
ATOM 727 C C . THR A 1 107 ? 21.655 -3.354 -20.371 1.00 82.56 107 THR A C 1
ATOM 729 O O . THR A 1 107 ? 21.656 -4.588 -20.463 1.00 82.56 107 THR A O 1
ATOM 732 N N . PRO A 1 108 ? 21.756 -2.569 -21.460 1.00 80.56 108 PRO A N 1
ATOM 733 C CA . PRO A 1 108 ? 22.017 -3.109 -22.786 1.00 80.56 108 PRO A CA 1
ATOM 734 C C . PRO A 1 108 ? 23.349 -3.865 -22.798 1.00 80.56 108 PRO A C 1
ATOM 736 O O . PRO A 1 108 ? 24.356 -3.404 -22.267 1.00 80.56 108 PRO A O 1
ATOM 739 N N . SER A 1 109 ? 23.347 -5.046 -23.415 1.00 79.50 109 SER A N 1
ATOM 740 C CA . SER A 1 109 ? 24.552 -5.845 -23.640 1.00 79.50 109 SER A CA 1
ATOM 741 C C . SER A 1 109 ? 24.683 -6.177 -25.122 1.00 79.50 109 SER A C 1
ATOM 743 O O . SER A 1 109 ? 23.687 -6.362 -25.823 1.00 79.50 109 SER A O 1
ATOM 745 N N . GLY A 1 110 ? 25.923 -6.227 -25.603 1.00 81.12 110 GLY A N 1
ATOM 746 C CA . GLY A 1 110 ? 26.258 -6.527 -26.989 1.00 81.12 110 GLY A CA 1
ATOM 747 C C . GLY A 1 110 ? 27.556 -7.323 -27.075 1.00 81.12 110 GLY A C 1
ATOM 748 O O . GLY A 1 110 ? 28.372 -7.305 -26.154 1.00 81.12 110 GLY A O 1
ATOM 749 N N . TRP A 1 111 ? 27.739 -8.042 -28.180 1.00 79.38 111 TRP A N 1
ATOM 750 C CA . TRP A 1 111 ? 28.960 -8.798 -28.447 1.00 79.38 111 TRP A CA 1
ATOM 751 C C . TRP A 1 111 ? 29.946 -7.928 -29.225 1.00 79.38 111 TRP A C 1
ATOM 753 O O . TRP A 1 111 ? 29.609 -7.412 -30.289 1.00 79.38 111 TRP A O 1
ATOM 763 N N . ALA A 1 112 ? 31.165 -7.786 -28.706 1.00 84.06 112 ALA A N 1
ATOM 764 C CA . ALA A 1 112 ? 32.262 -7.126 -29.408 1.00 84.06 112 ALA A CA 1
ATOM 765 C C . ALA A 1 112 ? 33.123 -8.159 -30.155 1.00 84.06 112 ALA A C 1
ATOM 767 O O . ALA A 1 112 ? 33.354 -9.258 -29.650 1.00 84.06 112 ALA A O 1
ATOM 768 N N . SER A 1 113 ? 33.607 -7.798 -31.347 1.00 79.56 113 SER A N 1
ATOM 769 C CA . SER A 1 113 ? 34.572 -8.608 -32.105 1.00 79.56 113 SER A CA 1
ATOM 770 C C . SER A 1 113 ? 35.962 -8.561 -31.457 1.00 79.56 113 SER A C 1
ATOM 772 O O . SER A 1 113 ? 36.290 -7.599 -30.765 1.00 79.56 113 SER A O 1
ATOM 774 N N . GLU A 1 114 ? 36.799 -9.570 -31.705 1.00 85.56 114 GLU A N 1
ATOM 775 C CA . GLU A 1 114 ? 38.120 -9.736 -31.074 1.00 85.56 114 GLU A CA 1
ATOM 776 C C . GLU A 1 114 ? 39.057 -8.537 -31.289 1.00 85.56 114 GLU A C 1
ATOM 778 O O . GLU A 1 114 ? 39.821 -8.174 -30.398 1.00 85.56 114 GLU A O 1
ATOM 783 N N . THR A 1 115 ? 38.978 -7.897 -32.456 1.00 84.81 115 THR A N 1
ATOM 784 C CA . THR A 1 115 ? 39.856 -6.774 -32.833 1.00 84.81 115 THR A CA 1
ATOM 785 C C . THR A 1 115 ? 39.143 -5.416 -32.793 1.00 84.81 115 THR A C 1
ATOM 787 O O . THR A 1 115 ? 39.744 -4.396 -33.121 1.00 84.81 115 THR A O 1
ATOM 790 N N . ALA A 1 116 ? 37.860 -5.369 -32.422 1.00 79.56 116 ALA A N 1
ATOM 791 C CA . ALA A 1 116 ? 37.112 -4.115 -32.377 1.00 79.56 116 ALA A CA 1
ATOM 792 C C . ALA A 1 116 ? 37.361 -3.353 -31.066 1.00 79.56 116 ALA A C 1
ATOM 794 O O . ALA A 1 116 ? 37.524 -3.954 -30.002 1.00 79.56 116 ALA A O 1
ATOM 795 N N . ALA A 1 117 ? 37.346 -2.018 -31.143 1.00 76.50 117 ALA A N 1
ATOM 796 C CA . ALA A 1 117 ? 37.303 -1.170 -29.956 1.00 76.50 117 ALA A CA 1
ATOM 797 C C . ALA A 1 117 ? 36.030 -1.478 -29.145 1.00 76.50 117 ALA A C 1
ATOM 799 O O . ALA A 1 117 ? 34.962 -1.701 -29.718 1.00 76.50 117 ALA A O 1
ATOM 800 N N . ARG A 1 118 ? 36.155 -1.543 -27.814 1.00 81.81 118 ARG A N 1
ATOM 801 C CA . ARG A 1 118 ? 35.013 -1.735 -26.913 1.00 81.81 118 ARG A CA 1
ATOM 802 C C . ARG A 1 118 ? 34.509 -0.383 -26.437 1.00 81.81 118 ARG A C 1
ATOM 804 O O . ARG A 1 118 ? 35.101 0.192 -25.526 1.00 81.81 118 ARG A O 1
ATOM 811 N N . ASP A 1 119 ? 33.422 0.075 -27.036 1.00 80.75 119 ASP A N 1
ATOM 812 C CA . ASP A 1 119 ? 32.710 1.261 -26.573 1.00 80.75 119 ASP A CA 1
ATOM 813 C C . ASP A 1 119 ? 31.890 0.945 -25.310 1.00 80.75 119 ASP A C 1
ATOM 815 O O . ASP A 1 119 ? 31.541 -0.211 -25.041 1.00 80.75 119 ASP A O 1
ATOM 819 N N . GLU A 1 120 ? 31.610 1.971 -24.507 1.00 83.00 120 GLU A N 1
ATOM 820 C CA . GLU A 1 120 ? 30.808 1.831 -23.291 1.00 83.00 120 GLU A CA 1
ATOM 821 C C . GLU A 1 120 ? 29.358 1.452 -23.626 1.00 83.00 120 GLU A C 1
ATOM 823 O O . GLU A 1 120 ? 28.756 1.965 -24.569 1.00 83.00 120 GLU A O 1
ATOM 828 N N . THR A 1 121 ? 28.777 0.544 -22.840 1.00 78.94 121 THR A N 1
ATOM 829 C CA . THR A 1 121 ? 27.356 0.196 -22.948 1.00 78.94 121 THR A CA 1
ATOM 830 C C . THR A 1 121 ? 26.507 1.264 -22.271 1.00 78.94 121 THR A C 1
ATOM 832 O O . THR A 1 121 ? 26.813 1.670 -21.149 1.00 78.94 121 THR A O 1
ATOM 835 N N . GLU A 1 122 ? 25.417 1.679 -22.916 1.00 79.31 122 GLU A N 1
ATOM 836 C CA . GLU A 1 122 ? 24.503 2.665 -22.335 1.00 79.31 122 GLU A CA 1
ATOM 837 C C . GLU A 1 122 ? 23.876 2.179 -21.014 1.00 79.31 122 GLU A C 1
ATOM 839 O O . GLU A 1 122 ? 23.850 0.988 -20.708 1.00 79.31 122 GLU A O 1
ATOM 844 N N . THR A 1 123 ? 23.365 3.111 -2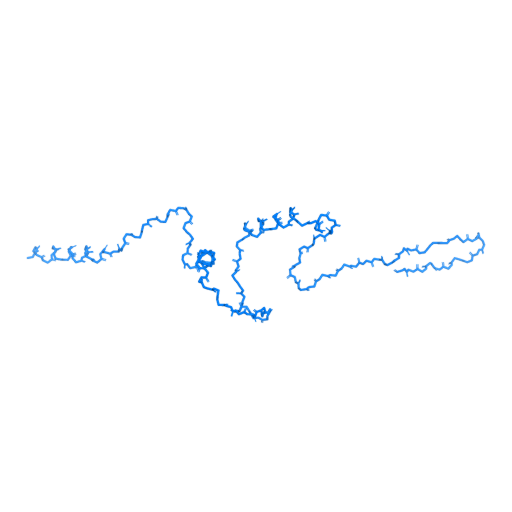0.208 1.00 68.12 123 THR A N 1
ATOM 845 C CA . THR A 1 123 ? 22.602 2.816 -18.984 1.00 68.12 123 THR A CA 1
ATOM 846 C C . THR A 1 123 ? 21.162 3.292 -19.171 1.00 68.12 123 THR A C 1
ATOM 848 O O . THR A 1 123 ? 20.954 4.379 -19.707 1.00 68.12 123 THR A O 1
ATOM 851 N N . ALA A 1 124 ? 20.191 2.472 -18.759 1.00 61.81 124 ALA A N 1
ATOM 852 C CA . ALA A 1 124 ? 18.757 2.772 -18.827 1.00 61.81 124 ALA A CA 1
ATOM 853 C C . ALA A 1 124 ? 18.233 3.509 -17.585 1.00 61.81 124 ALA A C 1
ATOM 855 O O . ALA A 1 124 ? 18.811 3.313 -16.490 1.00 61.81 124 ALA A O 1
#

Secondary structure (DSSP, 8-state):
--HHHHHHHHHHHHHT---------TT---TTSHHHHHHHHHHH-TT--------TT-GGG--PPPPHHHHHHHHHHHHHH-HHHHHS-----SSS--------SPPP--PPPTTS--PPPP--

Sequence (124 aa):
MKADVLEQSFEAMETAGVPVARPMLSGAVSPGGCGAAFAGFLRTGTGALEVKALSGASDGAGGYAIPQEIDAQVDATLASISPIRAIANVVTVGSAGYRKLVASGGTPSGWASETAARDETETA

Foldseek 3Di:
DPPVVVVVVVVVVVVPPPPPPPPDDPPPDDCPDLVVVVVCCVPPVPVPPDDPDPPVPDPVVDDRDDDPVVVVVVVVVCCVPDPVNVVDDDDDDPDPDDDDDDQPDDFDDDDDDPPDDDDDTDGD

Radius of gyration: 33.52 Å; chains: 1; bounding box: 65×32×110 Å